Protein AF-A0A1F6R2I1-F1 (afdb_monomer)

Sequence (72 aa):
MKNNECTIYLETKNGSMQIYRKGKNGWTQTSSKGIVRPLTAEQLLSHILPSLAIGHVRVRVEPDFKKRSLDS

Mean predicted aligned error: 7.42 Å

Solvent-accessible surface area (backbone atoms only — not comparable to full-atom values): 4317 Å² total; per-residue (Å²): 131,82,89,56,36,34,36,39,39,41,33,38,81,86,70,50,46,38,38,37,36,40,46,92,90,45,34,34,38,32,44,79,84,68,54,72,43,81,43,52,74,68,54,50,47,67,62,46,49,61,49,62,70,74,61,61,58,51,77,47,77,44,72,60,72,72,75,76,74,88,79,128

Secondary structure (DSSP, 8-state):
--TTSEEEEEEETTS-EEEEEEETTEEEEE-TTS-EEEE-HHHHHHHHHHHHHHT-EEEEEEE---------

Foldseek 3Di:
DPPQWKKKWKAAPVRWIWIWIRHNVAIWIQGSVRDIDGDHPVVVCVVVVVVPVVDGIDIDMGGPPPPPPPDD

Nearest PDB structures (foldseek):
  8cm1-assembly1_A  TM=4.567E-01  e=4.477E-01  Vibrio cholerae
  8oyv-assembly1_A  TM=5.362E-01  e=4.396E+00  synthetic construct
  1ofi-assembly2_N  TM=5.500E-01  e=5.494E+00  Haemophilus influenzae Rd KW20
  8tdi-assembly5_E  TM=2.862E-01  e=3.933E+00  Collinsella tanakaei
  8tdi-assembly4_D  TM=3.128E-01  e=4.396E+00  Collinsella tanakaei

Radius of gyration: 13.65 Å; Cα contacts (8 Å, |Δi|>4): 106; chains: 1; bounding box: 23×29×43 Å

Structure (mmCIF, N/CA/C/O backbone):
data_AF-A0A1F6R2I1-F1
#
_entry.id   AF-A0A1F6R2I1-F1
#
loop_
_atom_site.group_PDB
_atom_site.id
_atom_site.type_symbol
_atom_site.label_atom_id
_atom_site.label_alt_id
_atom_site.label_comp_id
_atom_site.label_asym_id
_atom_site.label_entity_id
_atom_site.label_seq_id
_atom_site.pdbx_PDB_ins_code
_atom_site.Cartn_x
_atom_site.Cartn_y
_atom_site.Cartn_z
_atom_site.occupancy
_atom_site.B_iso_or_equiv
_atom_site.auth_seq_id
_atom_site.auth_comp_id
_atom_site.auth_asym_id
_atom_site.auth_atom_id
_atom_site.pdbx_PDB_model_num
ATOM 1 N N . MET A 1 1 ? 3.059 -7.957 17.554 1.00 47.75 1 MET A N 1
ATOM 2 C CA . MET A 1 1 ? 2.974 -6.779 16.662 1.00 47.75 1 MET A CA 1
ATOM 3 C C . MET A 1 1 ? 1.497 -6.412 16.520 1.00 47.75 1 MET A C 1
ATOM 5 O O . MET A 1 1 ? 0.749 -7.225 15.996 1.00 47.75 1 MET A O 1
ATOM 9 N N . LYS A 1 2 ? 1.025 -5.279 17.068 1.00 55.31 2 LYS A N 1
ATOM 10 C CA . LYS A 1 2 ? -0.354 -4.824 16.798 1.00 55.31 2 LYS A CA 1
ATOM 11 C C . LYS A 1 2 ? -0.361 -4.285 15.365 1.00 55.31 2 LYS A C 1
ATOM 13 O O . LYS A 1 2 ? 0.194 -3.219 15.131 1.00 55.31 2 LYS A O 1
ATOM 18 N N . ASN A 1 3 ? -0.909 -5.040 14.414 1.00 61.72 3 ASN A N 1
ATOM 19 C CA . ASN A 1 3 ? -0.913 -4.732 12.973 1.00 61.72 3 ASN A CA 1
ATOM 20 C C . ASN A 1 3 ? -1.887 -3.589 12.603 1.00 61.72 3 ASN A C 1
ATOM 22 O O . ASN A 1 3 ? -2.556 -3.628 11.574 1.00 61.72 3 ASN A O 1
ATOM 26 N N . ASN A 1 4 ? -2.046 -2.605 13.489 1.00 68.44 4 ASN A N 1
ATOM 27 C CA . ASN A 1 4 ? -3.067 -1.576 13.325 1.00 68.44 4 ASN A CA 1
ATOM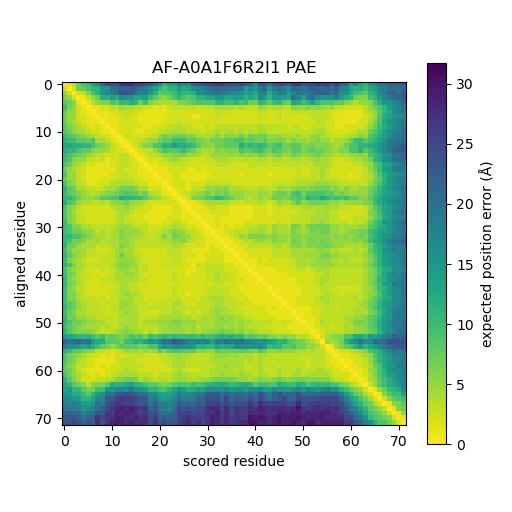 28 C C . ASN A 1 4 ? -2.578 -0.428 12.440 1.00 68.44 4 ASN A C 1
ATOM 30 O O . ASN A 1 4 ? -3.407 0.248 11.839 1.00 68.44 4 ASN A O 1
ATOM 34 N N . GLU A 1 5 ? -1.263 -0.199 12.372 1.00 80.94 5 GLU A N 1
ATOM 35 C CA . GLU A 1 5 ? -0.660 0.903 11.621 1.00 80.94 5 GLU A CA 1
ATOM 36 C C . GLU A 1 5 ? 0.705 0.441 11.068 1.00 80.94 5 GLU A C 1
ATOM 38 O O . GLU A 1 5 ? 1.625 0.107 11.820 1.00 80.94 5 GLU A O 1
ATOM 43 N N . CYS A 1 6 ? 0.826 0.354 9.744 1.00 88.00 6 CYS A N 1
ATOM 44 C CA . CYS A 1 6 ? 2.047 -0.045 9.042 1.00 88.00 6 CYS A CA 1
ATOM 45 C C . CYS A 1 6 ? 2.124 0.630 7.672 1.00 88.00 6 CYS A C 1
ATOM 47 O O . CYS A 1 6 ? 1.103 1.017 7.102 1.00 88.00 6 CYS A O 1
ATOM 49 N N . THR A 1 7 ? 3.336 0.758 7.143 1.00 92.31 7 THR A N 1
ATOM 50 C CA . THR A 1 7 ? 3.593 1.291 5.807 1.00 92.31 7 THR A CA 1
ATOM 51 C C . THR A 1 7 ? 4.350 0.255 4.991 1.00 92.31 7 THR A C 1
ATOM 53 O O . THR A 1 7 ? 5.401 -0.233 5.402 1.00 92.31 7 THR A O 1
ATOM 56 N N . ILE A 1 8 ? 3.796 -0.095 3.836 1.00 92.56 8 ILE A N 1
ATOM 57 C CA . ILE A 1 8 ? 4.390 -0.989 2.850 1.00 92.56 8 ILE A CA 1
ATOM 58 C C . ILE A 1 8 ? 4.948 -0.120 1.730 1.00 92.56 8 ILE A C 1
ATOM 60 O O . ILE A 1 8 ? 4.211 0.619 1.080 1.00 92.56 8 ILE A O 1
ATOM 64 N N . TYR A 1 9 ? 6.239 -0.244 1.478 1.00 92.62 9 TYR A N 1
ATOM 65 C CA . TYR A 1 9 ? 6.911 0.354 0.338 1.00 92.62 9 TYR A CA 1
ATOM 66 C C . TYR A 1 9 ? 7.161 -0.733 -0.693 1.00 92.62 9 TYR A C 1
ATOM 68 O O . TYR A 1 9 ? 7.760 -1.766 -0.382 1.00 92.62 9 TYR A O 1
ATOM 76 N N . LEU A 1 10 ? 6.704 -0.489 -1.914 1.00 91.12 10 LEU A N 1
ATOM 77 C CA . LEU A 1 10 ? 6.910 -1.360 -3.056 1.00 91.12 10 LEU A CA 1
ATOM 78 C C . LEU A 1 10 ? 7.688 -0.582 -4.115 1.00 91.12 10 LEU A C 1
ATOM 80 O O . LEU A 1 10 ? 7.161 0.335 -4.744 1.00 91.12 10 LEU A O 1
ATOM 84 N N . GLU A 1 11 ? 8.958 -0.928 -4.266 1.00 90.06 11 GLU A N 1
ATOM 85 C CA . GLU A 1 11 ? 9.863 -0.335 -5.246 1.00 90.06 11 GLU A CA 1
ATOM 86 C C . GLU A 1 11 ? 10.006 -1.290 -6.429 1.00 90.06 11 GLU A C 1
ATOM 88 O O . GLU A 1 11 ? 10.420 -2.441 -6.270 1.00 90.06 11 GLU A O 1
ATOM 93 N N . THR A 1 12 ? 9.648 -0.823 -7.623 1.00 83.56 12 THR A N 1
ATOM 94 C CA . THR A 1 12 ? 9.875 -1.576 -8.861 1.00 83.56 12 THR A CA 1
ATOM 95 C C . THR A 1 12 ? 11.285 -1.328 -9.393 1.00 83.56 12 THR A C 1
ATOM 97 O O . THR A 1 12 ? 11.892 -0.294 -9.114 1.00 83.56 12 THR A O 1
ATOM 100 N N . LYS A 1 13 ? 11.801 -2.234 -10.234 1.00 79.69 13 LYS A N 1
ATOM 101 C CA . LYS A 1 13 ? 13.100 -2.054 -10.914 1.00 79.69 13 LYS A CA 1
ATOM 102 C C . LYS A 1 13 ? 13.252 -0.734 -11.673 1.00 79.69 13 LYS A C 1
ATOM 104 O O . LYS A 1 13 ? 14.366 -0.240 -11.793 1.00 79.69 13 LYS A O 1
ATOM 109 N N . ASN A 1 14 ? 12.151 -0.155 -12.148 1.00 80.19 14 ASN A N 1
ATOM 110 C CA . ASN A 1 14 ? 12.168 1.106 -12.889 1.00 80.19 14 ASN A CA 1
ATOM 111 C C . ASN A 1 14 ? 12.257 2.333 -11.959 1.00 80.19 14 ASN A C 1
ATOM 113 O O . ASN A 1 14 ? 12.048 3.457 -12.406 1.00 80.19 14 ASN A O 1
ATOM 117 N N . GLY A 1 15 ? 12.506 2.125 -10.660 1.00 80.31 15 GLY A N 1
ATOM 118 C CA . GLY A 1 15 ? 12.618 3.180 -9.654 1.00 80.31 15 GLY A CA 1
ATOM 119 C C . GLY A 1 15 ? 11.277 3.772 -9.223 1.00 80.31 15 GLY A C 1
ATOM 120 O O . GLY A 1 15 ? 11.249 4.739 -8.465 1.00 80.31 15 GLY A O 1
ATOM 121 N N . SER A 1 16 ? 10.146 3.222 -9.683 1.00 84.06 16 SER A N 1
ATOM 122 C CA . SER A 1 16 ? 8.841 3.685 -9.217 1.00 84.06 16 SER A CA 1
ATOM 123 C C . SER A 1 16 ? 8.555 3.127 -7.826 1.00 84.06 16 SER A C 1
ATOM 125 O O . SER A 1 16 ? 8.581 1.914 -7.606 1.00 84.06 16 SER A O 1
ATOM 127 N N . MET A 1 17 ? 8.273 4.031 -6.889 1.00 89.00 17 MET A N 1
ATOM 128 C CA . MET A 1 17 ? 7.872 3.691 -5.531 1.00 89.00 17 MET A CA 1
ATOM 129 C C . MET A 1 17 ? 6.360 3.853 -5.380 1.00 89.00 17 MET A C 1
ATOM 131 O O . MET A 1 17 ? 5.790 4.901 -5.694 1.00 89.00 17 MET A O 1
ATOM 135 N N . GLN A 1 18 ? 5.717 2.807 -4.878 1.00 89.94 18 GLN A N 1
ATOM 136 C CA . GLN A 1 18 ? 4.348 2.842 -4.385 1.00 89.94 18 GLN A CA 1
ATOM 137 C C . GLN A 1 18 ? 4.371 2.674 -2.874 1.00 89.94 18 GLN A C 1
ATOM 139 O O . GLN A 1 18 ? 5.087 1.822 -2.348 1.00 89.94 18 GLN A O 1
ATOM 144 N N . ILE A 1 19 ? 3.582 3.485 -2.180 1.00 93.38 19 ILE A N 1
ATOM 145 C CA . ILE A 1 19 ? 3.514 3.460 -0.722 1.00 93.38 19 ILE A CA 1
ATOM 146 C C . ILE A 1 19 ? 2.085 3.115 -0.336 1.00 93.38 19 ILE A C 1
ATOM 148 O O . ILE A 1 19 ? 1.155 3.781 -0.782 1.00 93.38 19 ILE A O 1
ATOM 152 N N . TYR A 1 20 ? 1.910 2.098 0.495 1.00 93.38 20 TYR A N 1
ATOM 153 C CA . TYR A 1 20 ? 0.615 1.697 1.024 1.00 93.38 20 TYR A CA 1
ATOM 154 C C . TYR A 1 20 ? 0.626 1.833 2.538 1.00 93.38 20 TYR A C 1
ATOM 156 O O . TYR A 1 20 ? 1.435 1.196 3.206 1.00 93.38 20 TYR A O 1
ATOM 164 N N . ARG A 1 21 ? -0.269 2.643 3.099 1.00 92.69 21 ARG A N 1
ATOM 165 C CA . ARG A 1 21 ? -0.346 2.869 4.544 1.00 92.69 21 ARG A CA 1
ATOM 166 C C . ARG A 1 21 ? -1.614 2.254 5.110 1.00 92.69 21 ARG A C 1
ATOM 168 O O . ARG A 1 21 ? -2.716 2.572 4.663 1.00 92.69 21 ARG A O 1
ATOM 175 N N . LYS A 1 22 ? -1.469 1.405 6.125 1.00 90.75 22 LYS A N 1
ATOM 176 C CA . LYS A 1 22 ? -2.572 0.969 6.976 1.00 90.75 22 LYS A CA 1
ATOM 177 C C . LYS A 1 22 ? -2.856 2.072 7.987 1.00 90.75 22 LYS A C 1
ATOM 179 O O . LYS A 1 22 ? -2.028 2.357 8.847 1.00 90.75 22 LYS A O 1
ATOM 184 N N . GLY A 1 23 ? -4.025 2.688 7.870 1.0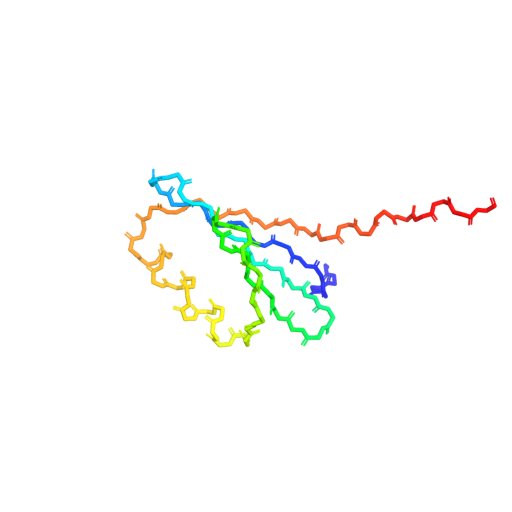0 84.56 23 GLY A N 1
ATOM 185 C CA . GLY A 1 23 ? -4.574 3.582 8.881 1.00 84.56 23 GLY A CA 1
ATOM 186 C C . GLY A 1 23 ? -5.655 2.891 9.712 1.00 84.56 23 GLY A C 1
ATOM 187 O O . GLY A 1 23 ? -6.066 1.762 9.430 1.00 84.56 23 GLY A O 1
ATOM 188 N N . LYS A 1 24 ? -6.187 3.621 10.698 1.00 81.44 24 LYS A N 1
ATOM 189 C CA . LYS A 1 24 ? -7.274 3.144 11.572 1.00 81.44 24 LYS A CA 1
ATOM 190 C C . LYS A 1 24 ? -8.516 2.681 10.800 1.00 81.44 24 LYS A C 1
ATOM 192 O O . LYS A 1 24 ? -9.136 1.698 11.185 1.00 81.44 24 LYS A O 1
ATOM 197 N N . ASN A 1 25 ? -8.837 3.364 9.699 1.00 81.25 25 ASN A N 1
ATOM 198 C CA . ASN A 1 25 ? -10.098 3.185 8.972 1.00 81.25 25 ASN A CA 1
ATOM 199 C C . ASN A 1 25 ? -9.941 2.429 7.642 1.00 81.25 25 ASN A C 1
ATOM 201 O O . ASN A 1 25 ? -10.901 2.334 6.886 1.00 81.25 25 ASN A O 1
ATOM 205 N N . GLY A 1 26 ? -8.749 1.924 7.310 1.00 88.19 26 GLY A N 1
ATOM 206 C CA . GLY A 1 26 ? -8.530 1.294 6.007 1.00 88.19 26 GLY A CA 1
ATOM 207 C C . GLY A 1 26 ? -7.105 1.428 5.499 1.00 88.19 26 GLY A C 1
ATOM 208 O O . GLY A 1 26 ? -6.172 1.604 6.282 1.00 88.19 26 GLY A O 1
ATOM 209 N N . TRP A 1 27 ? -6.946 1.306 4.187 1.00 93.50 27 TRP A N 1
ATOM 210 C CA . TRP A 1 27 ? -5.668 1.469 3.512 1.00 93.50 27 TRP A CA 1
ATOM 211 C C . TRP A 1 27 ? -5.677 2.725 2.652 1.00 93.50 27 TRP A C 1
ATOM 213 O O . TRP A 1 27 ? -6.710 3.116 2.108 1.00 93.50 27 TRP A O 1
ATOM 223 N N . THR A 1 28 ? -4.514 3.344 2.509 1.00 94.81 28 THR A N 1
ATOM 224 C CA . THR A 1 28 ? -4.284 4.382 1.509 1.00 94.81 28 THR A CA 1
ATOM 225 C C . THR A 1 28 ? -3.088 4.024 0.646 1.00 94.81 28 THR A C 1
ATOM 227 O O . THR A 1 28 ? -2.151 3.382 1.111 1.00 94.81 28 THR A O 1
ATOM 230 N N . GLN A 1 29 ? -3.126 4.432 -0.617 1.00 94.12 29 GLN A N 1
ATOM 231 C CA . GLN A 1 29 ? -2.018 4.332 -1.555 1.00 94.12 29 GLN A CA 1
ATOM 232 C C . GLN A 1 29 ? -1.554 5.738 -1.890 1.00 94.12 29 GLN A C 1
ATOM 234 O O . GLN A 1 29 ? -2.352 6.561 -2.339 1.00 94.12 29 GLN A O 1
ATOM 239 N N . THR A 1 30 ? -0.258 5.974 -1.753 1.00 94.25 30 THR A N 1
ATOM 240 C CA . THR A 1 30 ? 0.418 7.140 -2.305 1.00 94.25 30 THR A CA 1
ATOM 241 C C . THR A 1 30 ? 1.116 6.717 -3.590 1.00 94.25 30 THR A C 1
ATOM 243 O O . THR A 1 30 ? 1.978 5.834 -3.598 1.00 94.25 30 THR A O 1
ATOM 246 N N . SER A 1 31 ? 0.703 7.325 -4.699 1.00 86.44 31 SER A N 1
ATOM 247 C CA . SER A 1 31 ? 1.374 7.159 -5.990 1.00 86.44 31 SER A CA 1
ATOM 248 C C . SER A 1 31 ? 2.730 7.868 -6.005 1.00 86.44 31 SER A C 1
ATOM 250 O O . SER A 1 31 ? 2.973 8.780 -5.216 1.00 86.44 31 SER A O 1
ATOM 252 N N . SER A 1 32 ? 3.572 7.543 -6.985 1.00 83.44 32 SER A N 1
ATOM 253 C CA . SER A 1 32 ? 4.841 8.244 -7.229 1.00 83.44 32 SER A CA 1
ATOM 254 C C . SER A 1 32 ? 4.685 9.752 -7.488 1.00 83.44 32 SER A C 1
ATOM 256 O O . SER A 1 32 ? 5.651 10.494 -7.359 1.00 83.44 32 SER A O 1
ATOM 258 N N . LYS A 1 33 ? 3.473 10.223 -7.818 1.00 86.25 33 LYS A N 1
ATOM 259 C CA . LYS A 1 33 ? 3.135 11.647 -7.991 1.00 86.25 33 LYS A CA 1
ATOM 260 C C . LYS A 1 33 ? 2.633 12.319 -6.702 1.00 86.25 33 LYS A C 1
ATOM 262 O O . LYS A 1 33 ? 2.133 13.435 -6.759 1.00 86.25 33 LYS A O 1
ATOM 267 N N . GLY A 1 34 ? 2.667 11.628 -5.562 1.00 87.81 34 GLY A N 1
ATOM 268 C CA . GLY A 1 34 ? 2.170 12.135 -4.278 1.00 87.81 34 GLY A CA 1
ATOM 269 C C . GLY A 1 34 ? 0.646 12.091 -4.109 1.00 87.81 34 GLY A C 1
ATOM 270 O O . GLY A 1 34 ? 0.142 12.435 -3.045 1.00 87.81 34 GLY A O 1
ATOM 271 N N . ILE A 1 35 ? -0.108 11.639 -5.118 1.00 91.38 35 ILE A N 1
ATOM 272 C CA . ILE A 1 35 ? -1.569 11.504 -5.011 1.00 91.38 35 ILE A CA 1
ATOM 273 C C . ILE A 1 35 ? -1.895 10.367 -4.043 1.00 91.38 35 ILE A C 1
ATOM 275 O O . ILE A 1 35 ? -1.463 9.234 -4.277 1.00 91.38 35 ILE A O 1
ATOM 279 N N . VAL A 1 36 ? -2.688 10.677 -3.015 1.00 93.56 36 VAL A N 1
ATOM 280 C CA . VAL A 1 36 ? -3.167 9.732 -1.999 1.00 93.56 36 VAL A CA 1
ATOM 281 C C . VAL A 1 36 ? -4.588 9.288 -2.331 1.00 93.56 36 VAL A C 1
ATOM 283 O O . VAL A 1 36 ? -5.453 10.119 -2.605 1.00 93.56 36 VAL A O 1
ATOM 286 N N . ARG A 1 37 ? -4.845 7.978 -2.306 1.00 93.06 37 ARG A N 1
ATOM 287 C CA . ARG A 1 37 ? -6.169 7.392 -2.568 1.00 93.06 37 ARG A CA 1
ATOM 288 C C . ARG A 1 37 ? -6.526 6.355 -1.506 1.00 93.06 37 ARG A C 1
ATOM 290 O O . ARG A 1 37 ? -5.639 5.590 -1.126 1.00 93.06 37 ARG A O 1
ATOM 297 N N . PRO A 1 38 ? -7.779 6.298 -1.027 1.00 93.75 38 PRO A N 1
ATOM 298 C CA . PRO A 1 38 ? -8.233 5.206 -0.174 1.00 93.75 38 PRO A CA 1
ATOM 299 C C . PRO A 1 38 ? -8.390 3.915 -0.987 1.00 93.75 38 PRO A C 1
ATOM 301 O O . PRO A 1 38 ? -8.681 3.962 -2.181 1.00 93.75 38 PRO A O 1
ATOM 304 N N . LEU A 1 39 ? -8.213 2.770 -0.331 1.00 93.44 39 LEU A N 1
ATOM 305 C CA . LEU A 1 39 ? -8.455 1.451 -0.912 1.00 93.44 39 LEU A CA 1
ATOM 306 C C . LEU A 1 39 ? -8.859 0.414 0.144 1.00 93.44 39 LEU A C 1
ATOM 308 O O . LEU A 1 39 ? -8.542 0.539 1.333 1.00 93.44 39 LEU A O 1
ATOM 312 N N . THR A 1 40 ? -9.559 -0.624 -0.309 1.00 92.75 40 THR A N 1
ATOM 313 C CA . THR A 1 40 ? -9.922 -1.794 0.500 1.00 92.75 40 THR A CA 1
ATOM 314 C C . THR A 1 40 ? -8.751 -2.767 0.642 1.00 92.75 40 THR A C 1
ATOM 316 O O . THR A 1 40 ? -7.741 -2.670 -0.056 1.00 92.75 40 THR A O 1
ATOM 319 N N . ALA A 1 41 ? -8.876 -3.738 1.551 1.00 91.06 41 ALA A N 1
ATOM 320 C CA . ALA A 1 41 ? -7.872 -4.790 1.685 1.00 91.06 41 ALA A CA 1
ATOM 321 C C . ALA A 1 41 ? -7.773 -5.645 0.408 1.00 91.06 41 ALA A C 1
ATOM 323 O O . ALA A 1 41 ? -6.667 -5.962 -0.023 1.00 91.06 41 ALA A O 1
ATOM 324 N N . GLU A 1 42 ? -8.898 -5.960 -0.241 1.00 93.44 42 GLU A N 1
ATOM 325 C CA . GLU A 1 42 ? -8.883 -6.697 -1.509 1.00 93.44 42 GLU A CA 1
ATOM 326 C C . GLU A 1 42 ? -8.198 -5.907 -2.632 1.00 93.44 42 GLU A C 1
ATOM 328 O O . GLU A 1 42 ? -7.399 -6.470 -3.379 1.00 93.44 42 GLU A O 1
ATOM 333 N N . GLN A 1 43 ? -8.439 -4.595 -2.724 1.00 93.00 43 GLN A N 1
ATOM 334 C CA . GLN A 1 43 ? -7.777 -3.736 -3.712 1.00 93.00 43 GLN A CA 1
ATOM 335 C C . GLN A 1 43 ? -6.263 -3.669 -3.485 1.00 93.00 43 GLN A C 1
ATOM 337 O O . GLN A 1 43 ? -5.496 -3.742 -4.444 1.00 93.00 43 GLN A O 1
ATOM 342 N N . LEU A 1 44 ? -5.821 -3.595 -2.223 1.00 92.19 44 LEU A N 1
ATOM 343 C CA . LEU A 1 44 ? -4.399 -3.673 -1.881 1.00 92.19 44 LEU A CA 1
ATOM 344 C C . LEU A 1 44 ?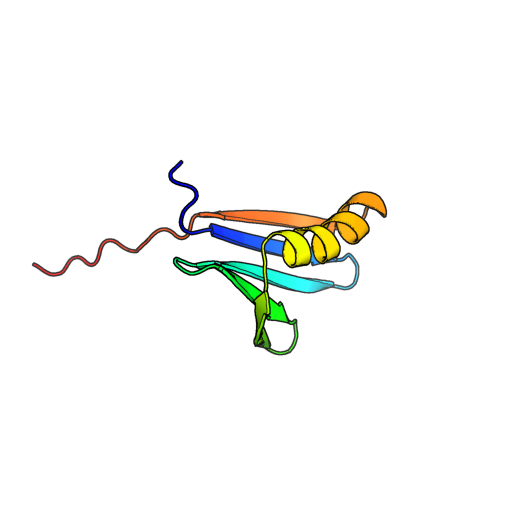 -3.770 -4.951 -2.439 1.00 92.19 44 LEU A C 1
ATOM 346 O O . LEU A 1 44 ? -2.747 -4.898 -3.121 1.00 92.19 44 LEU A O 1
ATOM 350 N N . LEU A 1 45 ? -4.386 -6.099 -2.147 1.00 91.88 45 LEU A N 1
ATOM 351 C CA 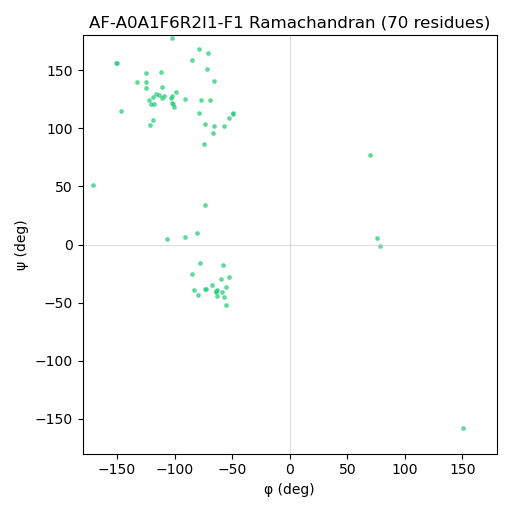. LEU A 1 45 ? -3.884 -7.398 -2.582 1.00 91.88 45 LEU A CA 1
ATOM 352 C C . LEU A 1 45 ? -3.877 -7.495 -4.106 1.00 91.88 45 LEU A C 1
ATOM 354 O O . LEU A 1 45 ? -2.867 -7.888 -4.682 1.00 91.88 45 LEU A O 1
ATOM 358 N N . SER A 1 46 ? -4.948 -7.053 -4.764 1.00 91.69 46 SER A N 1
ATOM 359 C CA . SER A 1 46 ? -5.028 -7.040 -6.224 1.00 91.69 46 SER A CA 1
ATOM 360 C C . SER A 1 46 ? -3.938 -6.183 -6.877 1.00 91.69 46 SER A C 1
ATOM 362 O O . SER A 1 46 ? -3.533 -6.488 -7.994 1.00 91.69 46 SER A O 1
ATOM 364 N N . HIS A 1 47 ? -3.453 -5.126 -6.217 1.00 86.88 47 HIS A N 1
ATOM 365 C CA . HIS A 1 47 ? -2.367 -4.285 -6.734 1.00 86.88 47 HIS A CA 1
ATOM 366 C C . HIS A 1 47 ? -0.974 -4.868 -6.453 1.00 86.88 47 HIS A C 1
ATOM 368 O O . HIS A 1 47 ? -0.077 -4.788 -7.296 1.00 86.88 47 HIS A O 1
ATOM 374 N N . ILE A 1 48 ? -0.778 -5.456 -5.271 1.00 88.75 48 ILE A N 1
ATOM 375 C CA . ILE A 1 48 ? 0.527 -5.965 -4.839 1.00 88.75 48 ILE A CA 1
ATOM 376 C C . ILE A 1 48 ? 0.833 -7.329 -5.467 1.00 88.75 48 ILE A C 1
ATOM 378 O O . ILE A 1 48 ? 1.950 -7.538 -5.939 1.00 88.75 48 ILE A O 1
ATOM 382 N N . LEU A 1 49 ? -0.134 -8.251 -5.504 1.00 89.94 49 LEU A N 1
ATOM 383 C CA . LEU A 1 49 ? 0.091 -9.639 -5.925 1.00 89.94 49 LEU A CA 1
ATOM 384 C C . LEU A 1 49 ? 0.680 -9.774 -7.338 1.00 89.94 49 LEU A C 1
ATOM 386 O O . LEU A 1 49 ? 1.657 -10.512 -7.472 1.00 89.94 49 LEU A O 1
ATOM 390 N N . PRO A 1 50 ? 0.201 -9.052 -8.373 1.00 87.75 50 PRO A N 1
ATOM 391 C CA . PRO A 1 50 ? 0.816 -9.116 -9.699 1.00 87.75 50 PRO A CA 1
ATOM 392 C C . PRO A 1 50 ? 2.289 -8.697 -9.672 1.00 87.75 50 PRO A C 1
ATOM 394 O O . PRO A 1 50 ? 3.138 -9.337 -10.289 1.00 87.75 50 PRO A O 1
ATOM 397 N N . SER A 1 51 ? 2.606 -7.655 -8.900 1.00 83.81 51 SER A N 1
ATOM 398 C CA . SER A 1 51 ? 3.967 -7.129 -8.778 1.00 83.81 51 SER A CA 1
ATOM 399 C C . SER A 1 51 ? 4.906 -8.107 -8.064 1.00 83.81 51 SER A C 1
ATOM 401 O O . SER A 1 51 ? 6.078 -8.215 -8.426 1.00 83.81 51 SER A O 1
ATOM 403 N N . LEU A 1 52 ? 4.393 -8.849 -7.076 1.00 85.31 52 LEU A N 1
ATOM 404 C CA . LEU A 1 52 ? 5.143 -9.905 -6.391 1.00 85.31 52 LEU A CA 1
ATOM 405 C C . LEU A 1 52 ? 5.335 -11.146 -7.270 1.00 85.31 52 LEU A C 1
ATOM 407 O O . LEU A 1 52 ? 6.406 -11.744 -7.235 1.00 85.31 52 LEU A O 1
ATOM 411 N N . ALA A 1 53 ? 4.325 -11.518 -8.059 1.00 87.19 53 ALA A N 1
ATOM 412 C CA . ALA A 1 53 ? 4.339 -12.729 -8.878 1.00 87.19 53 ALA A CA 1
ATOM 413 C C . ALA A 1 53 ? 5.255 -12.616 -10.106 1.00 87.19 53 ALA A C 1
ATOM 415 O O . ALA A 1 53 ? 5.940 -13.573 -10.453 1.00 87.19 53 ALA A O 1
ATOM 416 N N . ILE A 1 54 ? 5.287 -11.446 -10.755 1.00 79.44 54 ILE A N 1
ATOM 417 C CA . ILE A 1 54 ? 6.107 -11.201 -11.958 1.00 79.44 54 ILE A CA 1
ATOM 418 C C . ILE A 1 54 ? 7.583 -10.966 -11.583 1.00 79.44 54 ILE A C 1
ATOM 420 O O . ILE A 1 54 ? 8.471 -11.095 -12.422 1.00 79.44 54 ILE A O 1
ATOM 424 N N . GLY A 1 55 ? 7.846 -10.692 -10.301 1.00 67.88 55 GLY A N 1
ATOM 425 C CA . GLY A 1 55 ? 9.147 -10.899 -9.682 1.00 67.88 55 GLY A CA 1
ATOM 426 C C . GLY A 1 55 ? 10.212 -9.935 -10.173 1.00 67.88 55 GLY A C 1
ATOM 427 O O . GLY A 1 55 ? 11.058 -10.329 -10.955 1.00 67.88 55 GLY A O 1
ATOM 428 N N . HIS A 1 56 ? 10.185 -8.690 -9.684 1.00 73.12 56 HIS A N 1
ATOM 429 C CA . HIS A 1 56 ? 11.327 -7.760 -9.627 1.00 73.12 56 HIS A CA 1
ATOM 430 C C . HIS A 1 56 ? 10.953 -6.512 -8.804 1.00 73.12 56 HIS A C 1
ATOM 432 O O . HIS A 1 56 ? 11.104 -5.369 -9.249 1.00 73.12 56 HIS A O 1
ATOM 438 N N . VAL A 1 57 ? 10.432 -6.730 -7.595 1.00 85.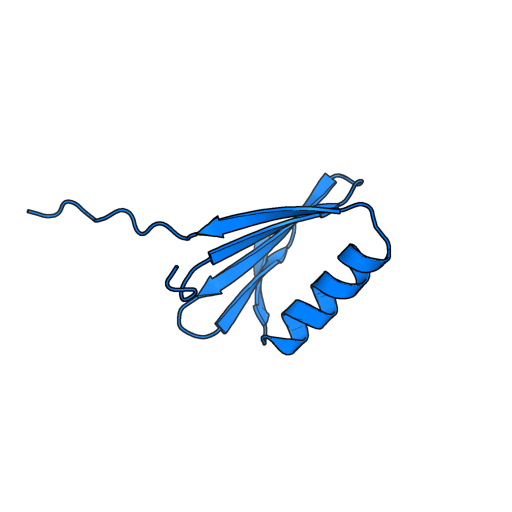19 57 VAL A N 1
ATOM 439 C CA . VAL A 1 57 ? 10.078 -5.645 -6.675 1.00 85.19 57 VAL A CA 1
ATOM 440 C C . VAL A 1 57 ? 10.774 -5.818 -5.336 1.00 85.19 57 VAL A C 1
ATOM 442 O O . VAL A 1 57 ? 10.898 -6.927 -4.818 1.00 85.19 57 VAL A O 1
ATOM 445 N N . ARG A 1 58 ? 11.243 -4.708 -4.773 1.00 89.38 58 ARG A N 1
ATOM 446 C CA . ARG A 1 58 ? 11.707 -4.639 -3.391 1.00 89.38 58 ARG A CA 1
ATOM 447 C C . ARG A 1 58 ? 10.534 -4.242 -2.516 1.00 89.38 58 ARG A C 1
ATOM 449 O O . ARG A 1 58 ? 9.897 -3.217 -2.749 1.00 89.38 58 ARG A O 1
ATOM 456 N N . VAL A 1 59 ?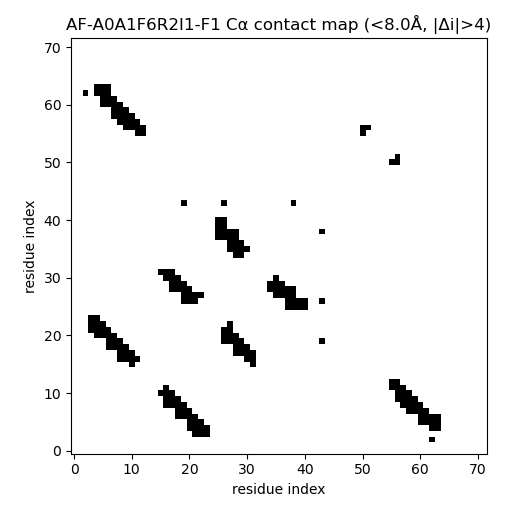 10.268 -5.058 -1.505 1.00 90.50 59 VAL A N 1
ATOM 457 C CA . VAL A 1 59 ? 9.220 -4.803 -0.520 1.00 90.50 59 VAL A CA 1
ATOM 458 C C . VAL A 1 59 ? 9.876 -4.459 0.803 1.00 90.50 59 VAL A C 1
ATOM 460 O O . VAL A 1 59 ? 10.720 -5.206 1.294 1.00 90.50 59 VAL A O 1
ATOM 463 N N . ARG A 1 60 ? 9.473 -3.339 1.395 1.00 91.12 60 ARG A N 1
ATOM 464 C CA 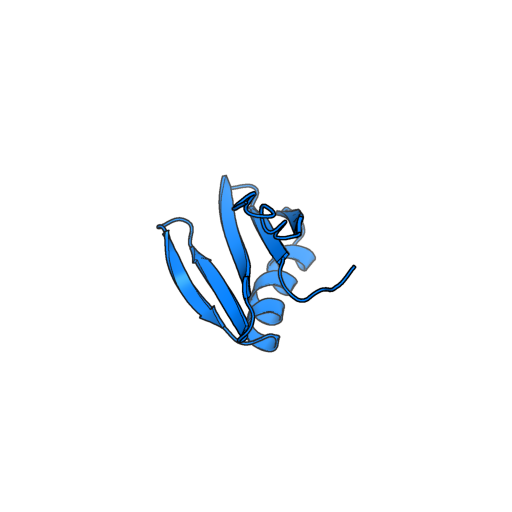. ARG A 1 60 ? 9.830 -2.975 2.767 1.00 91.12 60 ARG A CA 1
ATOM 465 C C . ARG A 1 60 ? 8.555 -2.724 3.545 1.00 91.12 60 ARG A C 1
ATOM 467 O O . ARG A 1 60 ? 7.663 -2.045 3.051 1.00 91.12 60 ARG A O 1
ATOM 474 N N . VAL A 1 61 ? 8.474 -3.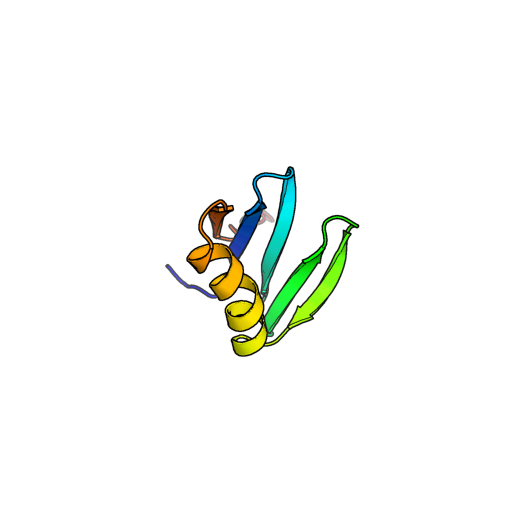260 4.754 1.00 90.38 61 VAL A N 1
ATOM 475 C CA . VAL A 1 61 ? 7.344 -3.022 5.652 1.00 90.38 61 VAL A CA 1
ATOM 476 C C . VAL A 1 61 ? 7.885 -2.396 6.919 1.00 90.38 61 VAL A C 1
ATOM 478 O O . VAL A 1 61 ? 8.730 -2.984 7.590 1.00 90.38 61 VAL A O 1
ATOM 481 N N . GLU A 1 62 ? 7.401 -1.204 7.233 1.00 89.81 62 GLU A N 1
ATOM 482 C CA . GLU A 1 62 ? 7.786 -0.471 8.431 1.00 89.81 62 GLU A CA 1
ATOM 483 C C . GLU A 1 62 ? 6.553 -0.303 9.326 1.00 89.81 62 GLU A C 1
ATOM 485 O O . GLU A 1 62 ? 5.488 0.098 8.843 1.00 89.81 62 GLU A O 1
ATOM 490 N N . PRO A 1 63 ? 6.638 -0.636 10.623 1.00 85.38 63 PRO A N 1
ATOM 491 C CA . PRO A 1 63 ? 5.578 -0.287 11.557 1.00 85.38 63 PRO A CA 1
ATOM 492 C C . PRO A 1 63 ? 5.512 1.238 11.700 1.00 85.38 63 PRO A C 1
ATOM 494 O O . PRO A 1 63 ? 6.542 1.911 11.768 1.00 85.38 63 PRO A O 1
ATOM 497 N N . ASP A 1 64 ? 4.300 1.786 11.776 1.00 75.75 64 ASP A N 1
ATOM 498 C CA . ASP A 1 64 ? 4.109 3.206 12.078 1.00 75.75 64 ASP A CA 1
ATOM 499 C C . ASP A 1 64 ? 4.383 3.375 13.582 1.00 75.75 64 ASP A C 1
ATOM 501 O O . ASP A 1 64 ? 3.502 3.218 14.433 1.00 75.75 64 ASP A O 1
ATOM 505 N N . PHE A 1 65 ? 5.652 3.573 13.950 1.00 62.97 65 PHE A N 1
ATOM 506 C CA . PHE A 1 65 ? 5.985 3.925 15.321 1.00 62.97 65 PHE A CA 1
ATOM 507 C C . PHE A 1 65 ? 5.392 5.306 15.572 1.00 62.97 65 PHE A C 1
ATOM 509 O O . PHE A 1 65 ? 5.964 6.321 15.171 1.00 62.97 65 PHE A O 1
ATOM 516 N N . LYS A 1 66 ? 4.250 5.360 16.265 1.00 55.97 66 LYS A N 1
ATOM 517 C CA . LYS A 1 66 ? 3.843 6.588 16.944 1.00 55.97 66 LYS A CA 1
ATOM 518 C C . LYS A 1 66 ? 5.051 7.047 17.744 1.00 55.97 66 LYS A C 1
ATOM 520 O O . LYS A 1 66 ? 5.434 6.374 18.702 1.00 55.97 66 LYS A O 1
ATOM 525 N N . LYS A 1 67 ? 5.645 8.184 17.365 1.00 46.09 67 LYS A N 1
ATOM 526 C CA . LYS A 1 67 ? 6.426 8.967 18.318 1.00 46.09 67 LYS A CA 1
ATOM 527 C C . LYS A 1 67 ? 5.520 9.087 19.533 1.00 46.09 67 LYS A C 1
ATOM 529 O O . LYS A 1 67 ? 4.439 9.663 19.442 1.00 46.09 67 LYS A O 1
ATOM 534 N N . ARG A 1 68 ? 5.910 8.448 20.635 1.00 42.84 68 ARG A N 1
ATOM 535 C CA . ARG A 1 68 ? 5.366 8.770 21.944 1.00 42.84 68 ARG A CA 1
ATOM 536 C C . ARG A 1 68 ? 5.678 10.253 22.095 1.00 42.84 68 ARG A C 1
ATOM 538 O O . ARG A 1 68 ? 6.843 10.603 22.261 1.00 42.84 68 ARG A O 1
ATOM 545 N N . SER A 1 69 ? 4.682 11.105 21.883 1.00 45.41 69 SER A N 1
ATOM 546 C CA . SER A 1 69 ? 4.768 12.510 22.239 1.00 45.41 69 SER A CA 1
ATOM 547 C C . SER A 1 69 ? 5.177 12.521 23.708 1.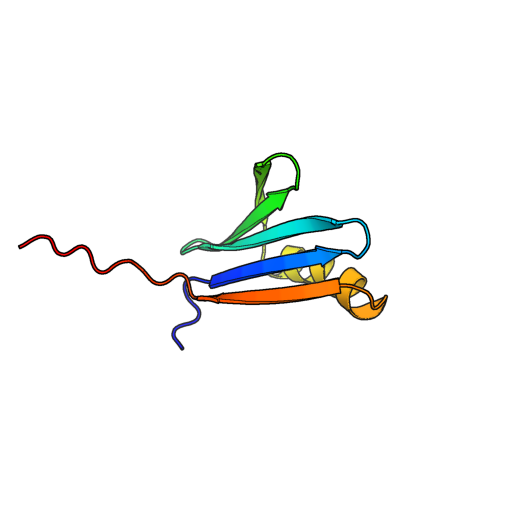00 45.41 69 SER A C 1
ATOM 549 O O . SER A 1 69 ? 4.413 12.056 24.553 1.00 45.41 69 SER A O 1
ATOM 551 N N . LEU A 1 70 ? 6.418 12.917 23.996 1.00 54.69 70 LEU A N 1
ATOM 552 C CA . LEU A 1 70 ? 6.717 13.486 25.298 1.00 54.69 70 LEU A CA 1
ATOM 553 C C . LEU A 1 70 ? 5.954 14.804 25.309 1.00 54.69 70 LEU A C 1
ATOM 555 O O . LEU A 1 70 ? 6.406 15.781 24.722 1.00 54.69 70 LEU A O 1
ATOM 559 N N . ASP A 1 71 ? 4.763 14.767 25.880 1.00 50.12 71 ASP A N 1
ATOM 560 C CA . ASP A 1 71 ? 4.100 15.946 26.401 1.00 50.12 71 ASP A CA 1
ATOM 561 C C . ASP A 1 71 ? 3.881 15.633 27.884 1.00 50.12 71 ASP A C 1
ATOM 563 O O . ASP A 1 71 ? 3.117 14.736 28.252 1.00 50.12 71 ASP A O 1
ATOM 567 N N . SER A 1 72 ? 4.730 16.233 28.710 1.00 53.53 72 SER A N 1
ATOM 568 C CA . SER A 1 72 ? 4.648 16.306 30.169 1.00 53.53 72 SER A CA 1
ATOM 569 C C . SER A 1 72 ? 4.895 17.750 30.550 1.00 53.53 72 SER A C 1
ATOM 571 O O . SER A 1 72 ? 5.755 18.367 29.881 1.00 53.53 72 SER A O 1
#

pLDDT: mean 82.28, std 14.1, range [42.84, 94.81]